Protein AF-A0A436SCJ5-F1 (afdb_monomer)

Sequence (38 aa):
RGTSNLIQAQRDFFGAHGFERIGEQGAFHGPWGSGAGH

Nearest PDB structures (foldseek):
  2w8z-assembly1_B  TM=8.700E-01  e=1.361E-02  Geobacillus stearothermophilus
  8i4q-assembly1_A  TM=8.203E-01  e=1.095E-02  Corynebacterium glutamicum ATCC 13032
  2zya-assembly1_A  TM=8.987E-01  e=2.434E-02  Escherichia coli K-12
  3fwn-assembly1_B  TM=8.946E-01  e=2.434E-02  Escherichia coli K-12
  2zyg-assembly1_A  TM=8.578E-01  e=2.434E-02  Klebsiella pneumoniae

Structure (mmCIF, N/CA/C/O backbone):
data_AF-A0A436SCJ5-F1
#
_entry.id   AF-A0A436SCJ5-F1
#
loop_
_atom_site.group_PDB
_atom_site.id
_atom_site.type_symbol
_atom_site.label_atom_id
_atom_site.label_alt_id
_atom_site.label_comp_id
_atom_site.label_asym_id
_atom_site.label_entity_id
_atom_site.lab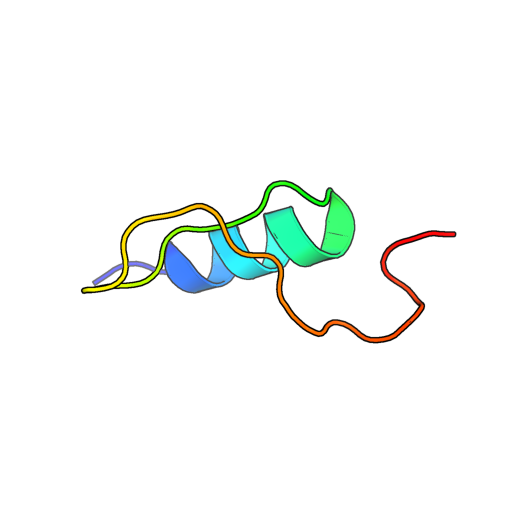el_seq_id
_atom_site.pdbx_PDB_ins_code
_atom_site.Cartn_x
_atom_site.Cartn_y
_atom_site.Cartn_z
_atom_site.occupancy
_atom_site.B_iso_or_equiv
_atom_site.auth_seq_id
_atom_site.auth_comp_id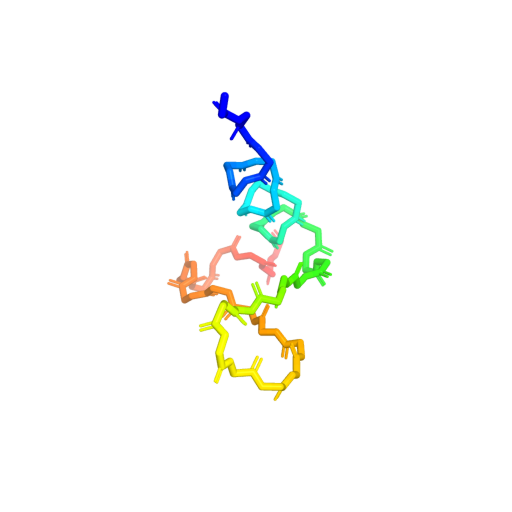
_atom_site.auth_asym_id
_atom_site.auth_atom_id
_atom_site.pdbx_PDB_model_num
ATOM 1 N N . ARG A 1 1 ? -5.185 10.510 16.048 1.00 53.41 1 ARG A N 1
ATOM 2 C CA . ARG A 1 1 ? -5.570 9.759 14.826 1.00 53.41 1 ARG A CA 1
ATOM 3 C C . ARG A 1 1 ? -4.288 9.563 14.030 1.00 53.41 1 ARG A C 1
ATOM 5 O O . ARG A 1 1 ? -3.667 10.559 13.696 1.00 53.41 1 ARG A O 1
ATOM 12 N N . GLY A 1 2 ? -3.804 8.323 13.954 1.00 72.62 2 GLY A N 1
ATOM 13 C CA . GLY A 1 2 ? -2.399 8.013 13.665 1.00 72.62 2 GLY A CA 1
ATOM 14 C C . GLY A 1 2 ? -2.070 7.839 12.185 1.00 72.62 2 GLY A C 1
ATOM 15 O O .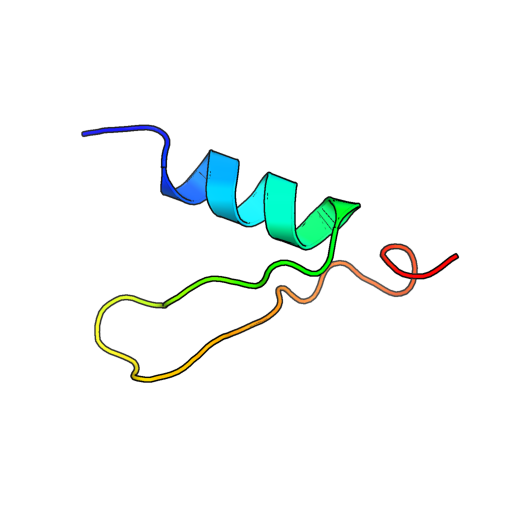 GLY A 1 2 ? -2.949 7.652 11.351 1.00 72.62 2 GLY A O 1
ATOM 16 N N . THR A 1 3 ? -0.774 7.837 11.894 1.00 81.56 3 THR A N 1
ATOM 17 C CA . THR A 1 3 ? -0.160 7.663 10.568 1.00 81.56 3 THR A CA 1
ATOM 18 C C . THR A 1 3 ? -0.185 6.214 10.060 1.00 81.56 3 THR A C 1
ATOM 20 O O . THR A 1 3 ? 0.506 5.891 9.100 1.00 81.56 3 THR A O 1
ATOM 23 N N . SER A 1 4 ? -0.981 5.330 10.673 1.00 88.31 4 SER A N 1
ATOM 24 C CA . SER A 1 4 ? -1.009 3.892 10.361 1.00 88.31 4 SER A CA 1
ATOM 25 C C . SER A 1 4 ? -1.305 3.616 8.882 1.00 88.31 4 SER A C 1
ATOM 27 O O . SER A 1 4 ? -0.633 2.784 8.281 1.00 88.31 4 SER A O 1
ATOM 29 N N . ASN A 1 5 ? -2.196 4.392 8.257 1.00 91.12 5 ASN A N 1
ATOM 30 C CA . ASN A 1 5 ? -2.496 4.259 6.827 1.00 91.12 5 ASN A CA 1
ATOM 31 C C . ASN A 1 5 ? -1.278 4.580 5.941 1.00 91.12 5 ASN A C 1
ATOM 33 O O . ASN A 1 5 ? -1.066 3.923 4.927 1.00 91.12 5 ASN A O 1
ATOM 37 N N . LEU A 1 6 ? -0.456 5.560 6.335 1.00 93.44 6 LEU A N 1
ATOM 38 C CA . LEU A 1 6 ? 0.764 5.924 5.605 1.00 93.44 6 LEU A CA 1
ATOM 39 C C . LEU A 1 6 ? 1.832 4.837 5.746 1.00 93.44 6 LEU A C 1
ATOM 41 O O . LEU A 1 6 ? 2.472 4.473 4.767 1.00 93.44 6 LEU A O 1
ATOM 45 N N . ILE A 1 7 ? 1.978 4.279 6.949 1.00 94.00 7 ILE A N 1
ATOM 4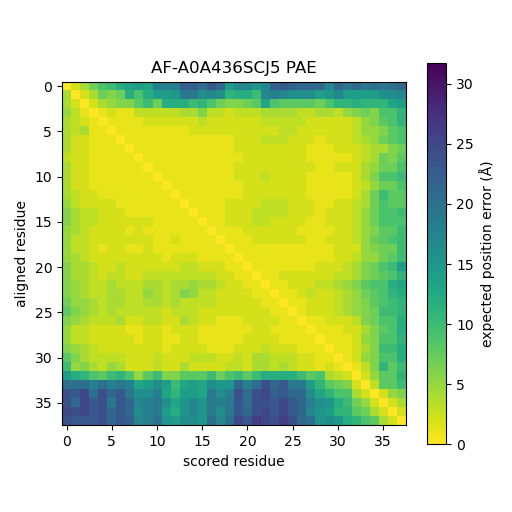6 C CA . ILE A 1 7 ? 2.910 3.175 7.211 1.00 94.00 7 ILE A CA 1
ATOM 47 C C . ILE A 1 7 ? 2.509 1.934 6.408 1.00 94.00 7 ILE A C 1
ATOM 49 O O . ILE A 1 7 ? 3.363 1.283 5.813 1.00 94.00 7 ILE A O 1
ATOM 53 N N . GLN A 1 8 ? 1.216 1.615 6.349 1.00 94.50 8 GLN A N 1
ATOM 54 C CA . GLN A 1 8 ? 0.719 0.486 5.564 1.00 94.50 8 GLN A CA 1
ATOM 55 C C . GLN A 1 8 ? 0.961 0.683 4.062 1.00 94.50 8 GLN A C 1
ATOM 57 O O . G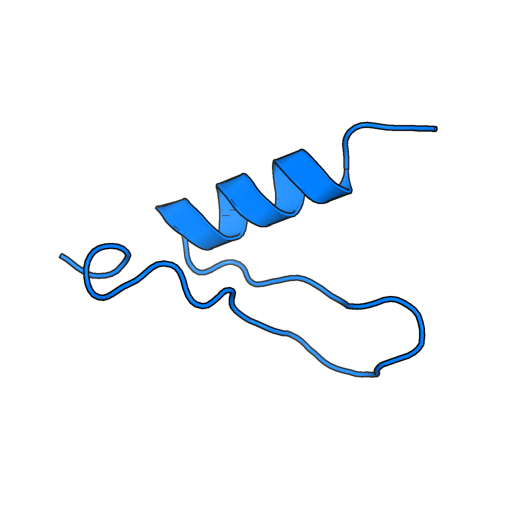LN A 1 8 ? 1.441 -0.240 3.411 1.00 94.50 8 GLN A O 1
ATOM 62 N N . ALA A 1 9 ? 0.750 1.894 3.535 1.00 93.00 9 ALA A N 1
ATOM 63 C CA . ALA A 1 9 ? 1.093 2.217 2.150 1.00 93.00 9 ALA A CA 1
ATOM 64 C C . ALA A 1 9 ? 2.598 2.052 1.866 1.00 93.00 9 ALA A C 1
ATOM 66 O O . ALA A 1 9 ? 2.967 1.466 0.855 1.00 93.00 9 ALA A O 1
ATOM 67 N N . GLN A 1 10 ? 3.473 2.504 2.772 1.00 95.56 10 GLN A N 1
ATOM 68 C CA . GLN A 1 10 ? 4.926 2.339 2.632 1.00 95.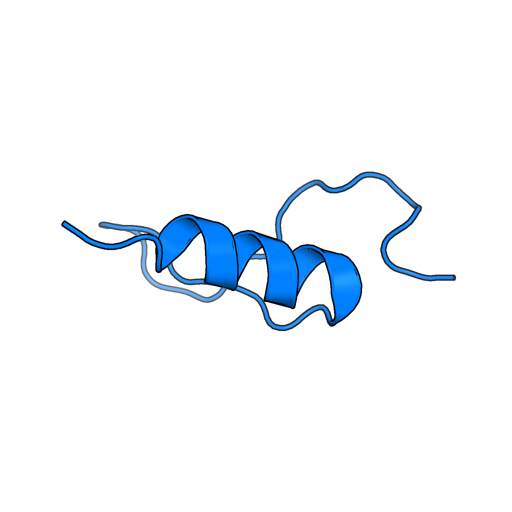56 10 GLN A CA 1
ATOM 69 C C . GLN A 1 10 ? 5.354 0.864 2.669 1.00 95.56 10 GLN A C 1
ATOM 71 O O . GLN A 1 10 ? 6.151 0.436 1.837 1.00 95.56 10 GLN A O 1
ATOM 76 N N . ARG A 1 11 ? 4.824 0.072 3.612 1.00 95.25 11 ARG A N 1
ATOM 77 C CA . ARG A 1 11 ? 5.116 -1.371 3.718 1.00 95.25 11 ARG A CA 1
ATOM 78 C C . ARG A 1 11 ? 4.677 -2.130 2.472 1.00 95.25 11 ARG A C 1
ATOM 80 O O . ARG A 1 11 ? 5.369 -3.048 2.046 1.00 95.25 11 ARG A O 1
ATOM 87 N N . ASP A 1 12 ? 3.536 -1.755 1.909 1.00 94.25 12 ASP A N 1
ATOM 88 C CA . ASP A 1 12 ? 3.044 -2.360 0.683 1.00 94.25 12 ASP A CA 1
ATOM 89 C C . ASP A 1 12 ? 3.881 -1.953 -0.536 1.00 94.25 12 ASP A C 1
ATOM 91 O O . ASP A 1 12 ? 4.314 -2.816 -1.292 1.00 94.25 12 ASP A O 1
ATOM 95 N N . PHE A 1 13 ? 4.195 -0.661 -0.671 1.00 91.94 13 PHE A N 1
ATOM 96 C CA . PHE A 1 13 ? 4.989 -0.128 -1.779 1.00 91.94 13 PHE A CA 1
ATOM 97 C C . PHE A 1 13 ? 6.378 -0.778 -1.889 1.00 91.94 13 PHE A C 1
ATOM 99 O O . PHE A 1 13 ? 6.790 -1.144 -2.984 1.00 91.94 13 PHE A O 1
ATOM 106 N N . PHE A 1 14 ? 7.095 -0.940 -0.769 1.00 92.19 14 PHE A N 1
ATOM 107 C CA . PHE A 1 14 ? 8.464 -1.480 -0.774 1.00 92.19 14 PHE A CA 1
ATOM 108 C C . PHE A 1 14 ? 8.558 -2.993 -0.541 1.00 92.19 14 PHE A C 1
ATOM 110 O O . PHE A 1 14 ? 9.607 -3.575 -0.804 1.00 92.19 14 PHE A O 1
ATOM 117 N N . GLY A 1 15 ? 7.519 -3.625 0.010 1.00 91.88 15 GLY A N 1
ATOM 118 C CA . GLY A 1 15 ? 7.593 -5.009 0.491 1.00 91.88 15 GLY A CA 1
ATOM 119 C C . GLY A 1 15 ? 6.441 -5.909 0.067 1.00 91.88 15 GLY A C 1
ATOM 120 O O . GLY A 1 15 ? 6.407 -7.055 0.503 1.00 91.88 15 GLY A O 1
ATOM 121 N N . ALA A 1 16 ? 5.483 -5.414 -0.725 1.00 92.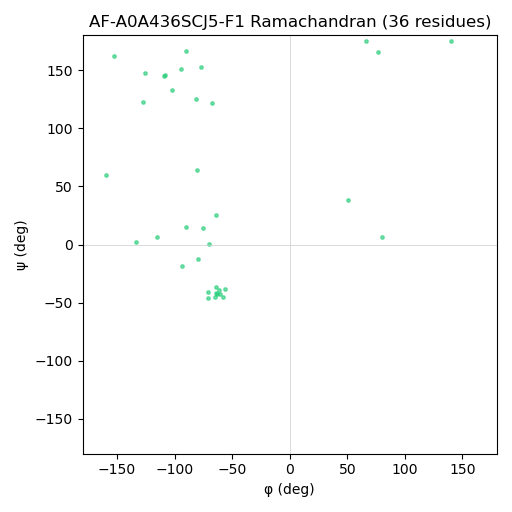38 16 ALA A N 1
ATOM 122 C CA . ALA A 1 16 ? 4.277 -6.153 -1.107 1.00 92.38 16 ALA A CA 1
ATOM 123 C C . ALA A 1 16 ? 3.550 -6.772 0.106 1.00 92.38 16 ALA A C 1
ATOM 125 O O . ALA A 1 16 ? 3.060 -7.897 0.063 1.00 92.38 16 ALA A O 1
ATOM 126 N N . HIS A 1 17 ? 3.513 -6.049 1.229 1.00 93.88 17 HIS A N 1
ATOM 127 C CA . HIS A 1 17 ? 2.897 -6.521 2.473 1.00 93.88 17 HIS A CA 1
ATOM 128 C C . HIS A 1 17 ? 1.365 -6.386 2.506 1.00 93.88 17 HIS A C 1
ATOM 130 O O . HIS A 1 17 ? 0.737 -6.935 3.411 1.00 93.88 17 HIS A O 1
ATOM 136 N N . GLY A 1 18 ? 0.769 -5.656 1.562 1.00 93.81 18 GLY A N 1
ATOM 137 C CA . GLY A 1 18 ? -0.666 -5.408 1.491 1.00 93.81 18 GLY A CA 1
ATOM 138 C C . GLY A 1 18 ? -1.225 -4.565 2.644 1.00 93.81 18 GLY A C 1
ATOM 139 O O . GLY A 1 18 ? -0.539 -4.198 3.604 1.00 93.81 18 GLY A O 1
ATOM 140 N N . PHE A 1 19 ? -2.513 -4.243 2.551 1.00 95.31 19 PHE A N 1
ATOM 141 C CA . PHE A 1 19 ? -3.276 -3.555 3.591 1.00 95.31 19 PHE A CA 1
ATOM 142 C C . PHE A 1 19 ? -4.769 -3.897 3.530 1.00 95.31 19 PHE A C 1
ATOM 144 O O . PHE A 1 19 ? -5.267 -4.372 2.513 1.00 95.31 19 PHE A O 1
ATOM 151 N N . GLU A 1 20 ? -5.488 -3.625 4.617 1.00 95.69 20 GLU A N 1
ATOM 152 C CA . GLU A 1 20 ? -6.948 -3.737 4.688 1.00 95.69 20 GLU A CA 1
ATOM 153 C C . GLU A 1 20 ? -7.611 -2.384 4.407 1.00 95.69 20 GLU A C 1
ATOM 155 O O . GLU A 1 20 ? -7.053 -1.320 4.701 1.00 95.69 20 GLU A O 1
ATOM 160 N N . ARG A 1 21 ? -8.828 -2.414 3.860 1.00 92.44 21 ARG A N 1
ATOM 161 C CA . ARG A 1 21 ? -9.633 -1.218 3.594 1.00 92.44 21 ARG A CA 1
ATOM 162 C C . ARG A 1 21 ? -10.809 -1.148 4.556 1.00 92.44 21 ARG A C 1
ATOM 164 O O . ARG A 1 21 ? -11.404 -2.151 4.932 1.00 92.44 21 ARG A O 1
ATOM 171 N N . ILE A 1 22 ? -11.170 0.067 4.954 1.00 93.19 22 ILE A N 1
ATOM 172 C CA . ILE A 1 22 ? -12.307 0.271 5.853 1.00 93.19 22 ILE A CA 1
ATOM 173 C C . ILE A 1 22 ? -13.591 -0.095 5.106 1.00 93.19 22 ILE A C 1
ATOM 175 O O . ILE A 1 22 ? -13.899 0.505 4.080 1.00 93.19 22 ILE A O 1
ATOM 179 N N . GLY A 1 23 ? -14.344 -1.051 5.651 1.00 95.19 23 GLY A N 1
ATOM 180 C CA . GLY A 1 23 ? -15.618 -1.492 5.078 1.00 95.19 23 GLY A CA 1
ATOM 181 C C . GLY A 1 23 ? -15.489 -2.465 3.905 1.00 95.19 23 GLY A C 1
ATOM 182 O O . GLY A 1 23 ? -16.504 -2.813 3.312 1.00 95.19 23 GLY A O 1
ATOM 183 N N . GLU A 1 24 ? -14.279 -2.930 3.589 1.00 95.69 24 GLU A N 1
ATOM 184 C CA . GLU A 1 24 ? -14.039 -3.929 2.547 1.00 95.69 24 GLU A CA 1
ATOM 185 C C . GLU A 1 24 ? -13.215 -5.076 3.143 1.00 95.69 24 GLU A C 1
ATOM 187 O O . GLU A 1 24 ? -12.135 -4.862 3.693 1.00 95.69 24 GLU A O 1
ATOM 192 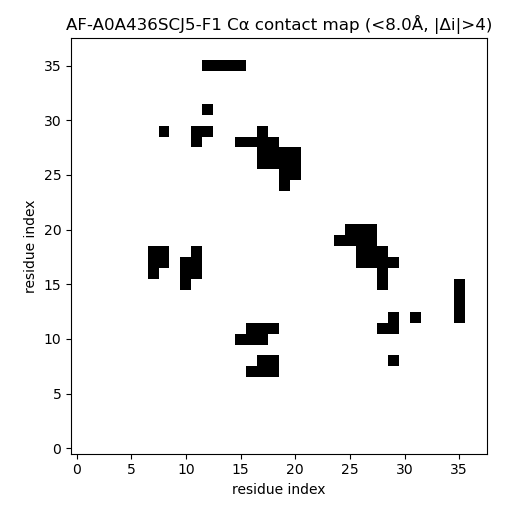N N . GLN A 1 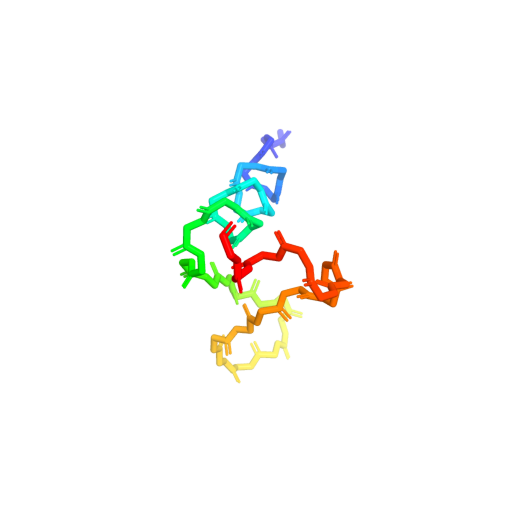25 ? -13.737 -6.300 3.072 1.00 94.62 25 GLN A N 1
ATOM 193 C CA . GLN A 1 25 ? -13.052 -7.469 3.612 1.00 94.62 25 GLN A CA 1
ATOM 194 C C . GLN A 1 25 ? -11.996 -7.964 2.620 1.00 94.62 25 GLN A C 1
ATOM 196 O O . GLN A 1 25 ? -12.320 -8.272 1.475 1.00 94.62 25 GLN A O 1
ATOM 201 N N . GLY A 1 26 ? -10.748 -8.091 3.074 1.00 93.81 26 GLY A N 1
ATOM 202 C CA . GLY A 1 26 ? -9.658 -8.664 2.283 1.00 93.81 26 GLY A CA 1
ATOM 203 C C . GLY A 1 26 ? -8.326 -7.936 2.450 1.00 93.81 26 GLY A C 1
ATOM 204 O O . GLY A 1 26 ? -8.241 -6.901 3.112 1.00 93.81 26 GLY A O 1
ATOM 205 N N . ALA A 1 27 ? -7.289 -8.497 1.822 1.00 93.50 27 ALA A N 1
ATOM 206 C CA . ALA A 1 27 ? -5.971 -7.886 1.697 1.00 93.50 27 ALA A CA 1
ATOM 207 C C . ALA A 1 27 ? -5.801 -7.303 0.289 1.00 93.50 27 ALA A C 1
ATOM 209 O O . ALA A 1 27 ? -6.096 -7.964 -0.708 1.00 93.50 27 ALA A O 1
ATOM 210 N N . PHE A 1 28 ? -5.316 -6.069 0.219 1.00 95.19 28 PHE A N 1
ATOM 211 C CA . PHE A 1 28 ? -5.197 -5.304 -1.016 1.00 95.19 28 PHE A CA 1
ATOM 212 C C . PHE A 1 28 ? -3.769 -4.813 -1.214 1.00 95.19 28 PHE A C 1
ATOM 214 O O . PHE A 1 28 ? -3.095 -4.465 -0.247 1.00 95.19 28 PHE A O 1
ATOM 221 N N . HIS A 1 29 ? -3.356 -4.711 -2.475 1.00 94.56 29 HIS A N 1
ATOM 222 C CA . HIS A 1 29 ? -2.137 -4.017 -2.883 1.00 94.56 29 HIS A CA 1
ATOM 223 C C . HIS A 1 29 ? -2.494 -2.713 -3.599 1.00 94.56 29 HIS A C 1
ATOM 225 O O . HIS A 1 29 ? -3.515 -2.621 -4.291 1.00 94.56 29 HIS A O 1
ATOM 231 N N . GLY A 1 30 ? -1.672 -1.686 -3.415 1.00 91.62 30 GLY A N 1
ATOM 232 C CA . GLY A 1 30 ? -1.832 -0.411 -4.101 1.00 91.62 30 GLY A CA 1
ATOM 233 C C . GLY A 1 30 ? -1.348 -0.467 -5.557 1.00 91.62 30 GLY A C 1
ATOM 234 O O . GLY A 1 30 ? -0.461 -1.249 -5.898 1.00 91.62 30 GLY A O 1
ATOM 235 N N . PRO A 1 31 ? -1.904 0.371 -6.446 1.00 90.06 31 PRO A N 1
ATOM 236 C CA . PRO A 1 31 ? -1.496 0.449 -7.846 1.00 90.06 31 PRO A CA 1
ATOM 237 C C . PRO A 1 31 ? -0.221 1.296 -7.988 1.00 90.06 31 PRO A C 1
ATOM 239 O O . PRO A 1 31 ? -0.232 2.365 -8.592 1.00 90.06 31 PRO A O 1
ATOM 242 N N . TRP A 1 32 ? 0.887 0.839 -7.407 1.00 87.38 32 TRP A N 1
ATOM 243 C CA . TRP A 1 32 ? 2.139 1.600 -7.296 1.00 87.38 32 TRP A CA 1
ATOM 244 C C . TRP A 1 32 ? 2.895 1.808 -8.626 1.00 87.38 32 TRP A C 1
ATOM 246 O O . TRP A 1 32 ? 3.942 2.452 -8.645 1.00 87.38 32 TRP A O 1
ATOM 256 N N . GLY A 1 33 ? 2.362 1.301 -9.744 1.00 75.50 33 GLY A N 1
ATOM 257 C CA . GLY A 1 33 ? 3.052 1.229 -11.035 1.00 75.50 33 GLY A CA 1
ATOM 258 C C . GLY A 1 33 ? 4.069 0.083 -11.066 1.00 75.50 33 GLY A C 1
ATOM 259 O O . GLY A 1 33 ? 4.406 -0.477 -10.026 1.00 75.50 33 GLY A O 1
ATOM 260 N N . SER A 1 34 ? 4.556 -0.292 -12.253 1.00 65.69 34 SER A N 1
ATOM 261 C CA . SER A 1 34 ? 5.451 -1.446 -12.493 1.00 65.69 34 SER A CA 1
ATOM 262 C C . SER A 1 34 ? 6.848 -1.370 -11.834 1.00 65.69 34 SER A C 1
ATOM 264 O O . SER A 1 34 ? 7.790 -1.969 -12.336 1.00 65.69 34 SER A O 1
ATOM 266 N N . GLY A 1 35 ? 7.011 -0.625 -10.740 1.00 60.47 35 GLY A N 1
ATOM 267 C CA . GLY A 1 35 ? 8.259 -0.443 -9.997 1.00 60.47 35 GLY A CA 1
ATOM 268 C C . GLY A 1 35 ? 8.249 -0.989 -8.566 1.00 60.47 35 GLY A C 1
ATOM 269 O O . GLY A 1 35 ? 9.217 -0.768 -7.854 1.00 60.47 35 GLY A O 1
ATOM 270 N N . ALA A 1 36 ? 7.202 -1.695 -8.126 1.00 57.28 36 ALA A N 1
ATOM 271 C CA . ALA A 1 36 ? 7.214 -2.415 -6.839 1.00 57.28 36 ALA A CA 1
ATOM 272 C C . ALA A 1 36 ? 7.721 -3.869 -6.972 1.00 57.28 36 ALA A C 1
ATOM 274 O O . ALA A 1 36 ? 7.508 -4.700 -6.092 1.00 57.28 36 ALA A O 1
ATOM 275 N N . GLY A 1 37 ? 8.353 -4.192 -8.103 1.00 60.22 37 GLY A N 1
ATOM 276 C CA . GLY A 1 37 ? 8.802 -5.538 -8.443 1.00 60.22 37 GLY A CA 1
ATOM 277 C C . GLY A 1 37 ? 9.890 -5.527 -9.508 1.00 60.22 37 GLY A C 1
ATOM 278 O O . GLY A 1 37 ? 9.679 -6.079 -10.580 1.00 60.22 37 GLY A O 1
ATOM 279 N N . HIS A 1 38 ? 11.010 -4.864 -9.217 1.00 45.44 38 HIS A N 1
ATOM 280 C CA . HIS A 1 38 ? 12.358 -5.186 -9.696 1.00 45.44 38 HIS A CA 1
ATOM 281 C C . HIS A 1 38 ? 13.368 -4.704 -8.655 1.00 45.44 38 HIS A C 1
ATOM 283 O O . HIS A 1 38 ? 13.247 -3.533 -8.232 1.00 45.44 38 HIS A O 1
#

pLDDT: mean 86.21, std 13.77, range [45.44, 95.69]

Secondary structure (DSSP, 8-state):
--THHHHHHHHHHHH---EEETTEEEEE-----TTS--

Mean predicted aligned error: 5.5 Å

Radius of gyration: 10.49 Å; Cα contacts (8 Å, |Δi|>4): 36; chains: 1; bounding box: 28×18×27 Å

Solvent-accessible surface area (backbone atoms only — not comparable to full-atom values): 2569 Å² total; per-residue (Å²): 137,78,67,59,69,58,52,37,51,52,43,22,53,79,63,70,65,34,41,74,53,93,95,47,94,60,79,42,74,78,91,77,57,94,68,67,75,120

Foldseek 3Di:
DDCVVVVQLVCCQQPVPFDDDVPDDDTDGDCNDPPNDD